Protein AF-A0A927CLG9-F1 (afdb_monomer_lite)

InterPro domains:
  IPR026856 Sialidase family [PTHR10628] (38-112)
  IPR036278 Sialidase superfamily [SSF50939] (54-115)

pLDDT: mean 79.3, std 21.01, range [38.53, 98.62]

Structure (mmCIF, N/CA/C/O backbone):
data_AF-A0A927CLG9-F1
#
_entry.id   AF-A0A927CLG9-F1
#
loop_
_atom_site.group_PDB
_atom_site.id
_atom_site.type_symbol
_atom_site.label_atom_id
_atom_site.label_alt_id
_atom_site.label_comp_id
_atom_site.label_asym_id
_atom_site.label_entity_id
_atom_site.label_seq_id
_atom_site.pdbx_PDB_ins_code
_atom_site.Cartn_x
_atom_site.Cartn_y
_atom_site.Cartn_z
_atom_site.occupancy
_atom_site.B_iso_or_equiv
_atom_site.auth_seq_id
_atom_site.auth_comp_id
_atom_site.auth_asym_id
_atom_site.auth_atom_id
_atom_site.pdbx_PDB_model_num
ATOM 1 N N . MET A 1 1 ? -37.127 68.352 60.823 1.00 38.53 1 MET A N 1
ATOM 2 C CA . MET A 1 1 ? -37.820 68.175 59.520 1.00 38.53 1 MET A CA 1
ATOM 3 C C . MET A 1 1 ? -36.868 68.545 58.379 1.00 38.53 1 MET A C 1
ATOM 5 O O . MET A 1 1 ? -35.923 69.267 58.642 1.00 38.53 1 MET A O 1
ATOM 9 N N . ARG A 1 2 ? -37.118 68.005 57.171 1.00 39.59 2 ARG A N 1
ATOM 10 C CA . ARG A 1 2 ? -36.753 68.461 55.796 1.00 39.59 2 ARG A CA 1
ATOM 11 C C . ARG A 1 2 ? -36.002 69.812 55.651 1.00 39.59 2 ARG A C 1
ATOM 13 O O . ARG A 1 2 ? -36.396 70.752 56.320 1.00 39.59 2 ARG A O 1
ATOM 20 N N . LYS A 1 3 ? -35.111 70.063 54.672 1.00 47.66 3 LYS A N 1
ATOM 21 C CA . LYS A 1 3 ? -34.346 69.300 53.632 1.00 47.66 3 LYS A CA 1
ATOM 22 C C . LYS A 1 3 ? -33.576 70.360 52.785 1.00 47.66 3 LYS A C 1
ATOM 24 O O . LYS A 1 3 ? -34.066 71.479 52.739 1.00 47.66 3 LYS A O 1
ATOM 29 N N . PHE A 1 4 ? -32.548 69.965 52.002 1.00 43.84 4 PHE A N 1
ATOM 30 C CA . PHE A 1 4 ? -31.912 70.755 50.896 1.00 43.84 4 PHE A CA 1
ATOM 31 C C . PHE A 1 4 ? -31.158 72.031 51.375 1.00 43.84 4 PHE A C 1
ATOM 33 O O . PHE A 1 4 ? -31.550 72.615 52.369 1.00 43.84 4 PHE A O 1
ATOM 40 N N . ASN A 1 5 ? -30.068 72.574 50.812 1.00 40.22 5 ASN A N 1
ATOM 41 C CA . ASN A 1 5 ? -29.237 72.467 49.588 1.00 40.22 5 ASN A CA 1
ATOM 42 C C . ASN A 1 5 ? -27.776 72.868 50.008 1.00 40.22 5 ASN A C 1
ATOM 44 O O . ASN A 1 5 ? -27.640 73.464 51.070 1.00 40.22 5 ASN A O 1
ATOM 48 N N . LYS A 1 6 ? -26.649 72.709 49.284 1.00 44.19 6 LYS A N 1
ATOM 49 C CA . LYS A 1 6 ? -26.209 71.956 48.080 1.00 44.19 6 LYS A CA 1
ATOM 50 C C . LYS A 1 6 ? -24.657 72.041 47.969 1.00 44.19 6 LYS A C 1
ATOM 52 O O . LYS A 1 6 ? -24.066 72.921 48.570 1.00 44.19 6 LYS A O 1
ATOM 57 N N . PHE A 1 7 ? -24.063 71.189 47.119 1.00 50.28 7 PHE A N 1
ATOM 58 C CA . PHE A 1 7 ? -22.895 71.443 46.238 1.00 50.28 7 PHE A CA 1
ATOM 59 C C . PHE A 1 7 ? -21.643 72.142 46.821 1.00 50.28 7 PHE A C 1
ATOM 61 O O . PHE A 1 7 ? -21.621 73.358 46.940 1.00 50.28 7 PHE A O 1
ATOM 68 N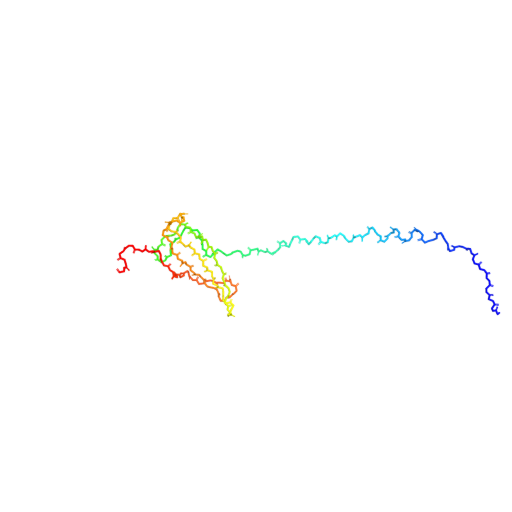 N . ILE A 1 8 ? -20.551 71.379 46.967 1.00 51.00 8 ILE A N 1
ATOM 69 C CA . ILE A 1 8 ? -19.190 71.614 46.419 1.00 51.00 8 ILE A CA 1
ATOM 70 C C . ILE A 1 8 ? -18.394 70.326 46.717 1.00 51.00 8 ILE A C 1
ATOM 72 O O . ILE A 1 8 ? -18.436 69.842 47.843 1.00 51.00 8 ILE A O 1
ATOM 76 N N . GLY A 1 9 ? -17.719 69.731 45.722 1.00 46.75 9 GLY A N 1
ATOM 77 C CA . GLY A 1 9 ? -16.825 68.571 45.937 1.00 46.75 9 GLY A CA 1
ATOM 78 C C . GLY A 1 9 ? -16.910 67.419 44.922 1.00 46.75 9 GLY A C 1
ATOM 79 O O . GLY A 1 9 ? -15.962 66.649 44.800 1.00 46.75 9 GLY A O 1
ATOM 80 N N . LEU A 1 10 ? -17.986 67.307 44.136 1.00 50.78 10 LEU A N 1
ATOM 81 C CA . LEU A 1 10 ? -18.175 66.207 43.172 1.00 50.78 10 LEU A CA 1
ATOM 82 C C . LEU A 1 10 ? -17.682 66.564 41.753 1.00 50.78 10 LEU A C 1
ATOM 84 O O . LEU A 1 10 ? -18.475 66.535 40.821 1.00 50.78 10 LEU A O 1
ATOM 88 N N . PHE A 1 11 ? -16.406 66.934 41.574 1.00 49.03 11 PHE A N 1
ATOM 89 C CA . PHE A 1 11 ? -15.848 67.119 40.213 1.00 49.03 11 PHE A CA 1
ATOM 90 C C . PHE A 1 11 ? -14.342 66.844 40.016 1.00 49.03 11 PHE A C 1
ATOM 92 O O . PHE A 1 11 ? -13.876 66.906 38.885 1.00 49.03 11 PHE A O 1
ATOM 99 N N . VAL A 1 12 ? -13.577 66.489 41.060 1.00 49.66 12 VAL A N 1
ATOM 100 C CA . VAL A 1 12 ? -12.130 66.171 40.923 1.00 49.66 12 VAL A CA 1
ATOM 101 C C . VAL A 1 12 ? -11.831 64.666 41.065 1.00 49.66 12 VAL A C 1
ATOM 103 O O . VAL A 1 12 ? -10.839 64.177 40.537 1.00 49.66 12 VAL A O 1
ATOM 106 N N . GLY A 1 13 ? -12.712 63.889 41.708 1.00 44.31 13 GLY A N 1
ATOM 107 C CA . GLY A 1 13 ? -12.462 62.473 42.027 1.00 44.31 13 GLY A CA 1
ATOM 108 C C . GLY A 1 13 ? -12.680 61.446 40.903 1.00 44.31 13 GLY A C 1
ATOM 109 O O . GLY A 1 13 ? -12.385 60.274 41.106 1.00 44.31 13 GLY A O 1
ATOM 110 N N . ILE A 1 14 ? -13.207 61.837 39.736 1.00 51.50 14 ILE A N 1
ATOM 111 C CA . ILE A 1 14 ? -13.642 60.880 38.692 1.00 51.50 14 ILE A CA 1
ATOM 112 C C . ILE A 1 14 ? -12.556 60.613 37.626 1.00 51.50 14 ILE A C 1
ATOM 114 O O . ILE A 1 14 ? -12.546 59.546 37.018 1.00 51.50 14 ILE A O 1
ATOM 118 N N . CYS A 1 15 ? -11.574 61.506 37.451 1.00 43.88 15 CYS A N 1
ATOM 119 C CA . CYS A 1 15 ? -10.563 61.375 36.387 1.00 43.88 15 CYS A CA 1
ATOM 120 C C . CYS A 1 15 ? -9.356 60.465 36.704 1.00 43.88 15 CYS A C 1
ATOM 122 O O . CYS A 1 15 ? -8.560 60.220 35.804 1.00 43.88 15 CYS A O 1
ATOM 124 N N . MET A 1 16 ? -9.201 59.942 37.931 1.00 45.69 16 MET A N 1
ATOM 125 C CA . MET A 1 16 ? -8.090 59.026 38.285 1.00 45.69 16 MET A CA 1
ATOM 126 C C . MET A 1 16 ? -8.500 57.562 38.530 1.00 45.69 16 MET A C 1
ATOM 128 O O . MET A 1 16 ? -7.630 56.711 38.702 1.00 45.69 16 MET A O 1
ATOM 132 N N . LEU A 1 17 ? -9.799 57.238 38.505 1.00 46.75 17 LEU A N 1
ATOM 133 C CA . LEU A 1 17 ? -10.285 55.859 38.691 1.00 46.75 17 LEU A CA 1
ATOM 134 C C . LEU A 1 17 ? -10.550 55.103 37.378 1.00 46.75 17 LEU A C 1
ATOM 136 O O . LEU A 1 17 ? -10.682 53.884 37.398 1.00 46.75 17 LEU A O 1
ATOM 140 N N . ILE A 1 18 ? -10.583 55.793 36.233 1.00 49.56 18 ILE A N 1
ATOM 141 C CA . ILE A 1 18 ? -10.852 55.176 34.918 1.00 49.56 18 ILE A CA 1
ATOM 142 C C . ILE A 1 18 ? -9.550 54.757 34.201 1.00 49.56 18 ILE A C 1
ATOM 144 O O . ILE A 1 18 ? -9.560 53.85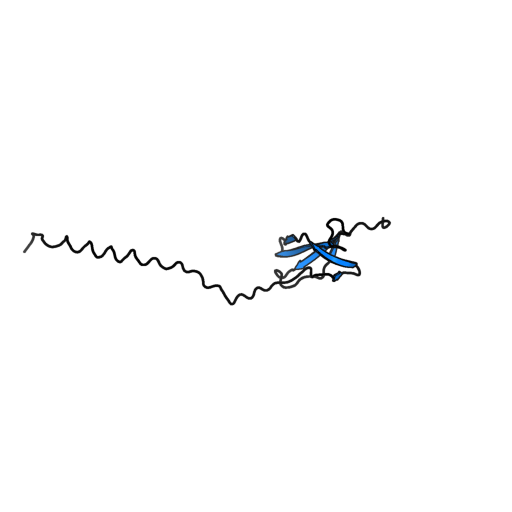3 33.369 1.00 49.56 18 ILE A O 1
ATOM 148 N N . THR A 1 19 ? -8.400 55.333 34.564 1.00 46.19 19 THR A N 1
ATOM 149 C CA . THR A 1 19 ? -7.097 55.051 33.930 1.00 46.19 19 THR A CA 1
ATOM 150 C C . THR A 1 19 ? -6.413 53.761 34.393 1.00 46.19 19 THR A C 1
ATOM 152 O O . THR A 1 19 ? -5.500 53.301 33.716 1.00 46.19 19 THR A O 1
ATOM 155 N N . HIS A 1 20 ? -6.859 53.132 35.486 1.00 43.31 20 HIS A N 1
ATOM 156 C CA . HIS A 1 20 ? -6.270 51.878 35.988 1.00 43.31 20 HIS A CA 1
ATOM 157 C C . HIS A 1 20 ? -6.961 50.596 35.485 1.00 43.31 20 HIS A C 1
ATOM 159 O O . HIS A 1 20 ? -6.437 49.508 35.701 1.00 43.31 20 HIS A O 1
ATOM 165 N N . PHE A 1 21 ? -8.093 50.695 34.776 1.00 48.41 21 PHE A N 1
ATOM 166 C CA . PHE A 1 21 ? -8.820 49.523 34.256 1.00 48.41 21 PHE A CA 1
ATOM 167 C C . PHE A 1 21 ? -8.462 49.123 32.811 1.00 48.41 21 PHE A C 1
ATOM 169 O O . PHE A 1 21 ? -8.907 48.078 32.347 1.00 48.41 21 PHE A O 1
ATOM 176 N N . TYR A 1 22 ? -7.634 49.907 32.110 1.00 43.53 22 TYR A N 1
ATOM 177 C CA . TYR A 1 22 ? -7.277 49.682 30.696 1.00 43.53 22 TYR A CA 1
ATOM 178 C C . TYR A 1 22 ? -5.827 49.213 30.461 1.00 43.53 22 TYR A C 1
ATOM 180 O O . TYR A 1 22 ? -5.363 49.204 29.325 1.00 43.53 22 TYR A O 1
ATOM 188 N N . ALA A 1 23 ? -5.113 48.796 31.513 1.00 49.97 23 ALA A N 1
ATOM 189 C CA . ALA A 1 23 ? -3.719 48.333 31.428 1.00 49.97 23 ALA A CA 1
ATOM 190 C C . ALA A 1 23 ? -3.508 46.865 31.853 1.00 49.97 23 ALA A C 1
ATOM 192 O O . ALA A 1 23 ? -2.370 46.415 31.951 1.00 49.97 23 ALA A O 1
ATOM 193 N N . PHE A 1 24 ? -4.585 46.100 32.057 1.00 54.56 24 PHE A N 1
ATOM 194 C CA . PHE A 1 24 ? -4.517 44.640 32.144 1.00 54.56 24 PHE A CA 1
ATOM 195 C C . PHE A 1 24 ? -5.382 44.023 31.045 1.00 54.56 24 PHE A C 1
ATOM 197 O O . PHE A 1 24 ? -6.446 43.457 31.294 1.00 54.56 24 PHE A O 1
ATOM 204 N N . SER A 1 25 ? -4.893 44.105 29.801 1.00 53.31 25 SER A N 1
ATOM 205 C CA . SER A 1 25 ? -5.177 42.996 28.891 1.00 53.31 25 SER A CA 1
ATOM 206 C C . SER A 1 25 ? -4.680 41.742 29.607 1.00 53.31 25 SER A C 1
ATOM 208 O O . SER A 1 25 ? -3.512 41.739 30.013 1.00 53.31 25 SER A O 1
ATOM 210 N N . PRO A 1 26 ? -5.484 40.675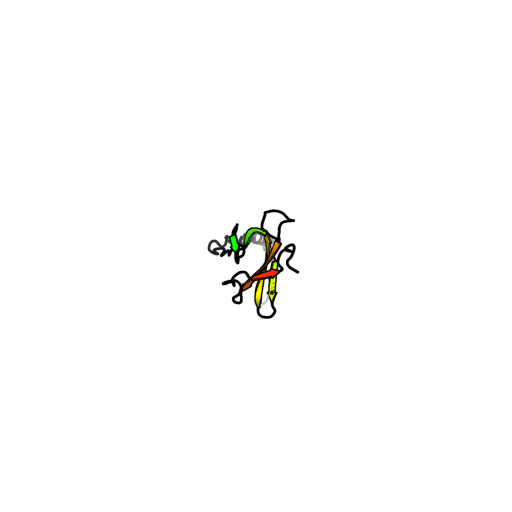 29.755 1.00 54.69 26 PRO A N 1
ATOM 211 C CA . PRO A 1 26 ? -4.868 39.385 29.987 1.00 54.69 26 PRO A CA 1
ATOM 212 C C . PRO A 1 26 ? -3.859 39.198 28.853 1.00 54.69 26 PRO A C 1
ATOM 214 O O . PRO A 1 26 ? -4.177 39.462 27.685 1.00 54.69 26 PRO A O 1
ATOM 217 N N . ALA A 1 27 ? -2.628 38.813 29.189 1.00 59.31 27 ALA A N 1
ATOM 218 C CA . ALA A 1 27 ? -1.734 38.289 28.173 1.00 59.31 27 ALA A CA 1
ATOM 219 C C . ALA A 1 27 ? -2.528 37.211 27.431 1.00 59.31 27 ALA A C 1
ATOM 221 O O . ALA A 1 27 ? -3.203 36.401 28.078 1.00 59.31 27 ALA A O 1
ATOM 222 N N . LYS A 1 28 ? -2.518 37.242 26.092 1.00 49.72 28 LYS A N 1
ATOM 223 C CA . LYS A 1 28 ? -3.097 36.149 25.311 1.00 49.72 28 LYS A CA 1
ATOM 224 C C . LYS A 1 28 ? -2.504 34.880 25.902 1.00 49.72 28 LYS A C 1
ATOM 226 O O . LYS A 1 28 ? -1.282 34.774 25.951 1.00 49.72 28 LYS A O 1
ATOM 231 N N . ALA A 1 29 ? -3.358 33.994 26.415 1.00 58.34 29 ALA A N 1
ATOM 232 C CA . ALA A 1 29 ? -2.921 32.716 26.944 1.00 58.34 29 ALA A CA 1
ATOM 233 C C . ALA A 1 29 ? -2.396 31.920 25.751 1.00 58.34 29 ALA A C 1
AT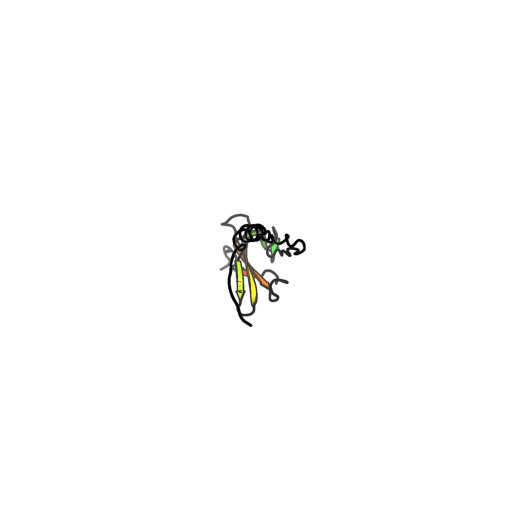OM 235 O O . ALA A 1 29 ? -3.138 31.221 25.062 1.00 58.34 29 ALA A O 1
ATOM 236 N N . GLU A 1 30 ? -1.124 32.146 25.444 1.00 57.88 30 GLU A N 1
ATOM 237 C CA . GLU A 1 30 ? -0.337 31.343 24.542 1.00 57.88 30 GLU A CA 1
ATOM 238 C C . GLU A 1 30 ? -0.294 29.984 25.214 1.00 57.88 30 GLU A C 1
ATOM 240 O O . GLU A 1 30 ? 0.349 29.807 26.250 1.00 57.88 30 GLU A O 1
ATOM 245 N N . ALA A 1 31 ? -1.148 29.087 24.715 1.00 60.12 31 ALA A N 1
ATOM 246 C CA . ALA A 1 31 ? -1.276 27.753 25.257 1.00 60.12 31 ALA A CA 1
ATOM 247 C C . ALA A 1 31 ? 0.131 27.168 25.295 1.00 60.12 31 ALA A C 1
ATOM 249 O O . ALA A 1 31 ? 0.784 27.087 24.251 1.00 60.12 31 ALA A O 1
ATOM 250 N N . ALA A 1 32 ? 0.602 26.831 26.499 1.00 60.75 32 ALA A N 1
ATOM 251 C CA . ALA A 1 32 ? 1.893 26.187 26.654 1.00 60.75 32 ALA A CA 1
ATOM 252 C C . ALA A 1 32 ? 1.939 25.009 25.669 1.00 60.75 32 ALA A C 1
ATOM 254 O O . ALA A 1 32 ? 0.929 24.299 25.562 1.00 60.75 32 ALA A O 1
ATOM 255 N N . PRO A 1 33 ? 3.040 24.822 24.916 1.00 55.12 33 PRO A N 1
ATOM 256 C CA . PRO A 1 33 ? 3.141 23.695 24.004 1.00 55.12 33 PRO A CA 1
ATOM 257 C C . PRO A 1 33 ? 2.838 22.435 24.811 1.00 55.12 33 PRO A C 1
ATOM 259 O O . PRO A 1 33 ? 3.477 22.191 25.832 1.00 55.12 33 PRO A O 1
ATOM 262 N N . ASN A 1 34 ? 1.801 21.705 24.397 1.00 58.41 34 ASN A N 1
ATOM 263 C CA . ASN A 1 34 ? 1.309 20.527 25.101 1.00 58.41 34 ASN A CA 1
ATOM 264 C C . ASN A 1 34 ? 2.361 19.420 24.955 1.00 58.41 34 ASN A C 1
ATOM 266 O O . ASN A 1 34 ? 2.320 18.641 24.004 1.00 58.41 34 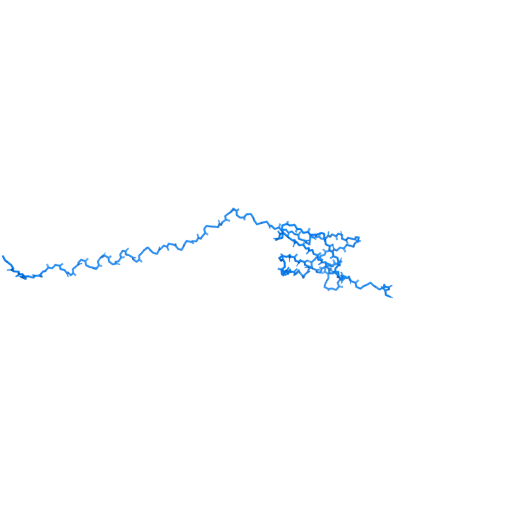ASN A O 1
ATOM 270 N N . SER A 1 35 ? 3.350 19.431 25.850 1.00 60.16 35 SER A N 1
ATOM 271 C CA . SER A 1 35 ? 4.635 18.735 25.711 1.00 60.16 35 SER A CA 1
ATOM 272 C C . SER A 1 35 ? 4.542 17.215 25.781 1.00 60.16 35 SER A C 1
ATOM 274 O O . SER A 1 35 ? 5.522 16.532 25.498 1.00 60.16 35 SER A O 1
ATOM 276 N N . ASP A 1 36 ? 3.368 16.699 26.141 1.00 65.00 36 ASP A N 1
ATOM 277 C CA . ASP A 1 36 ? 3.181 15.316 26.572 1.00 65.00 36 ASP A CA 1
ATOM 278 C C . ASP A 1 36 ? 2.301 14.516 25.587 1.00 65.00 36 ASP A C 1
ATOM 280 O O . ASP A 1 36 ? 2.024 13.336 25.803 1.00 65.00 36 ASP A O 1
ATOM 284 N N . GLN A 1 37 ? 1.863 15.130 24.479 1.00 63.78 37 GLN A N 1
ATOM 285 C CA . GLN A 1 37 ? 1.251 14.404 23.361 1.00 63.78 37 GLN A CA 1
ATOM 286 C C . GLN A 1 37 ? 2.353 13.762 22.511 1.00 63.78 37 GLN A C 1
ATOM 288 O O . GLN A 1 37 ? 2.856 14.365 21.565 1.00 63.78 37 GLN A O 1
ATOM 293 N N . VAL A 1 38 ? 2.727 12.527 22.848 1.00 73.00 38 VAL A N 1
ATOM 294 C CA . VAL A 1 38 ? 3.578 11.702 21.980 1.00 73.00 38 VAL A CA 1
ATOM 295 C C . VAL A 1 38 ? 2.847 11.484 20.654 1.00 73.00 38 VAL A C 1
ATOM 297 O O . VAL A 1 38 ? 1.809 10.824 20.616 1.00 73.00 38 VAL A O 1
ATOM 300 N N . GLU A 1 39 ? 3.385 12.033 19.565 1.00 76.69 39 GLU A N 1
ATOM 301 C CA . GLU A 1 39 ? 2.852 11.822 18.220 1.00 76.69 39 GLU A CA 1
ATOM 302 C C . GLU A 1 39 ? 3.101 10.369 17.788 1.00 76.69 39 GLU A C 1
ATOM 304 O O . GLU A 1 39 ? 4.191 9.995 17.348 1.00 76.69 39 GLU A O 1
ATOM 309 N N . VAL A 1 40 ? 2.081 9.523 17.946 1.00 78.38 40 VAL A N 1
ATOM 310 C CA . VAL A 1 40 ? 2.118 8.124 17.506 1.00 78.38 40 VAL A CA 1
ATOM 311 C C . VAL A 1 40 ? 1.935 8.083 15.990 1.00 78.38 40 VAL A C 1
ATOM 313 O O . VAL A 1 40 ? 0.818 8.033 15.477 1.00 78.38 40 VAL A O 1
ATOM 316 N N . SER A 1 41 ? 3.052 8.108 15.265 1.00 84.69 41 SER A N 1
ATOM 317 C CA . SER A 1 41 ? 3.082 7.882 13.820 1.00 84.69 41 SER A CA 1
ATOM 318 C C . SER A 1 41 ? 3.162 6.384 13.502 1.00 84.69 41 SER A C 1
ATOM 320 O O . SER A 1 41 ? 3.859 5.623 14.170 1.00 84.69 41 SER A O 1
ATOM 322 N N . THR A 1 42 ? 2.427 5.951 12.475 1.00 89.00 42 THR A N 1
ATOM 323 C CA . THR A 1 42 ? 2.460 4.576 11.952 1.00 89.00 42 THR A CA 1
ATOM 324 C C . THR A 1 42 ? 2.787 4.626 10.467 1.00 89.00 42 THR A C 1
ATOM 326 O O . THR A 1 42 ? 2.068 5.263 9.699 1.00 89.00 42 THR A O 1
ATOM 329 N N . ASP A 1 43 ? 3.861 3.952 10.059 1.00 91.81 43 ASP A N 1
ATOM 330 C CA . ASP A 1 43 ? 4.209 3.793 8.648 1.00 91.81 43 ASP A CA 1
ATOM 331 C C . ASP A 1 43 ? 3.458 2.587 8.062 1.00 91.81 43 ASP A C 1
ATOM 333 O O . ASP A 1 43 ? 3.669 1.446 8.476 1.00 91.81 43 ASP A O 1
ATOM 337 N N . LEU A 1 44 ? 2.547 2.851 7.122 1.00 92.75 44 LEU A N 1
ATOM 338 C CA . LEU A 1 44 ? 1.761 1.818 6.439 1.00 92.75 44 LEU A CA 1
ATOM 339 C C . LEU A 1 44 ? 2.520 1.208 5.254 1.00 92.75 44 LEU A C 1
ATOM 341 O O . LEU A 1 44 ? 2.365 0.028 4.951 1.00 92.75 44 LEU A O 1
ATOM 345 N N . PHE A 1 45 ? 3.347 2.007 4.581 1.00 90.62 45 PHE A N 1
ATOM 346 C CA . PHE A 1 45 ? 3.992 1.654 3.319 1.00 90.62 45 PHE A CA 1
ATOM 347 C C . PHE A 1 45 ? 5.485 1.973 3.410 1.00 90.62 45 PHE A C 1
ATOM 349 O O . PHE A 1 45 ? 6.003 2.872 2.744 1.00 90.62 45 PHE A O 1
ATOM 356 N N . ALA A 1 46 ? 6.151 1.200 4.270 1.00 80.06 46 ALA A N 1
ATOM 357 C CA . ALA A 1 46 ? 7.558 1.356 4.607 1.00 80.06 46 ALA A CA 1
ATOM 358 C C . ALA A 1 46 ? 8.491 1.303 3.389 1.00 80.06 46 ALA A C 1
ATOM 360 O O . ALA A 1 46 ? 8.176 0.731 2.348 1.00 80.06 46 ALA A O 1
ATOM 361 N N . GLN A 1 47 ? 9.687 1.875 3.538 1.00 79.75 47 GLN A N 1
ATOM 362 C CA . GLN A 1 47 ? 10.709 1.920 2.486 1.00 79.75 47 GLN A CA 1
ATOM 363 C C . GLN A 1 47 ? 11.083 0.524 1.939 1.00 79.75 47 GLN A C 1
ATOM 365 O O . GLN A 1 47 ? 10.976 -0.472 2.649 1.00 79.75 47 GLN A O 1
ATOM 370 N N . LYS A 1 48 ? 11.564 0.490 0.681 1.00 94.12 48 LYS A N 1
ATOM 371 C CA . LYS A 1 48 ? 12.176 -0.646 -0.053 1.00 94.12 48 LYS A CA 1
ATOM 372 C C . LYS A 1 48 ? 11.883 -2.043 0.522 1.00 94.12 48 LYS A C 1
ATOM 374 O O . LYS A 1 48 ? 12.642 -2.553 1.344 1.00 94.12 48 LYS A O 1
ATOM 379 N N . THR A 1 49 ? 10.818 -2.690 0.052 1.00 94.94 49 THR A N 1
ATOM 380 C CA . THR A 1 49 ? 10.341 -3.967 0.613 1.00 94.94 49 THR A CA 1
ATOM 381 C C . THR A 1 49 ? 9.846 -4.942 -0.459 1.00 94.94 49 THR A C 1
ATOM 383 O O . THR A 1 49 ? 9.657 -4.579 -1.619 1.00 94.94 49 THR A O 1
ATOM 386 N N . THR A 1 50 ? 9.647 -6.205 -0.079 1.00 94.06 50 THR A N 1
ATOM 387 C CA . THR A 1 50 ? 9.094 -7.258 -0.943 1.00 94.06 50 THR A CA 1
ATOM 388 C C . THR A 1 50 ? 7.746 -7.715 -0.401 1.00 94.06 50 THR A C 1
ATOM 390 O O . THR A 1 50 ? 7.668 -8.209 0.720 1.00 94.06 50 THR A O 1
ATOM 393 N N . ILE A 1 51 ? 6.688 -7.593 -1.205 1.00 92.12 51 ILE A N 1
ATOM 394 C CA . ILE A 1 51 ? 5.326 -8.011 -0.845 1.00 92.12 51 ILE A CA 1
ATOM 395 C C . ILE A 1 51 ? 4.883 -9.073 -1.852 1.00 92.12 51 ILE A C 1
ATOM 397 O O . ILE A 1 51 ? 4.949 -8.856 -3.061 1.00 92.12 51 ILE A O 1
ATOM 401 N N . ASN A 1 52 ? 4.457 -10.238 -1.353 1.00 90.19 52 ASN A N 1
ATOM 402 C CA . ASN A 1 52 ? 4.016 -11.387 -2.158 1.00 90.19 52 ASN A CA 1
ATOM 403 C C . ASN A 1 52 ? 5.010 -11.785 -3.273 1.00 90.19 52 ASN A C 1
ATOM 405 O O . ASN A 1 52 ? 4.617 -12.097 -4.393 1.00 90.19 52 ASN A O 1
ATOM 409 N N . GLY A 1 53 ? 6.314 -11.743 -2.968 1.00 91.50 53 GLY A N 1
ATOM 410 C CA . GLY A 1 53 ? 7.392 -12.104 -3.899 1.00 91.50 53 GLY A CA 1
ATOM 411 C C . GLY A 1 53 ? 7.789 -11.020 -4.910 1.00 91.50 53 GLY A C 1
ATOM 412 O O . GLY A 1 53 ? 8.720 -11.240 -5.680 1.00 91.50 53 GLY A O 1
ATOM 413 N N . ARG A 1 54 ? 7.142 -9.846 -4.902 1.00 92.69 54 ARG A N 1
ATOM 414 C CA . ARG A 1 54 ? 7.481 -8.705 -5.767 1.00 92.69 54 ARG A CA 1
ATOM 415 C C . ARG A 1 54 ? 8.177 -7.606 -4.968 1.00 92.69 54 ARG A C 1
ATOM 417 O O . ARG A 1 54 ? 7.689 -7.211 -3.912 1.00 92.69 54 ARG A O 1
ATOM 424 N N . TYR A 1 55 ? 9.324 -7.147 -5.464 1.00 95.62 55 TYR A N 1
ATOM 425 C CA . TYR A 1 55 ? 10.116 -6.075 -4.860 1.00 95.62 55 TYR A CA 1
ATOM 426 C C . TYR A 1 55 ? 9.614 -4.694 -5.303 1.00 95.62 55 TYR A C 1
ATOM 428 O O . TYR A 1 55 ? 9.352 -4.480 -6.488 1.00 95.62 55 TYR A O 1
ATOM 436 N N . TYR A 1 56 ? 9.544 -3.759 -4.358 1.00 96.44 56 TYR A N 1
ATOM 437 C CA . TYR A 1 56 ? 9.187 -2.361 -4.576 1.00 96.44 56 TYR A CA 1
ATOM 438 C C . TYR A 1 56 ? 10.261 -1.457 -3.981 1.00 96.44 56 TYR A C 1
ATOM 440 O O . TYR A 1 56 ? 10.727 -1.683 -2.864 1.00 96.44 56 TYR A O 1
ATOM 448 N N . GLU A 1 57 ? 10.636 -0.415 -4.716 1.00 96.88 57 GLU A N 1
ATOM 449 C CA . GLU A 1 57 ? 11.636 0.558 -4.283 1.00 96.88 57 GLU A CA 1
ATOM 450 C C . GLU A 1 57 ? 11.010 1.772 -3.582 1.00 96.88 57 GLU A C 1
ATOM 452 O O . GLU A 1 57 ? 11.613 2.331 -2.664 1.00 96.88 57 GLU A O 1
ATOM 457 N N . ILE A 1 58 ? 9.811 2.192 -3.995 1.00 96.56 58 ILE A N 1
ATOM 458 C CA . ILE A 1 58 ? 9.139 3.362 -3.425 1.00 96.56 58 ILE A CA 1
ATOM 459 C C . ILE A 1 58 ? 7.616 3.210 -3.451 1.00 96.56 58 ILE A C 1
ATOM 461 O O . ILE A 1 58 ? 7.052 2.595 -4.357 1.00 96.56 58 ILE A O 1
ATOM 465 N N . PHE A 1 59 ? 6.964 3.833 -2.473 1.00 96.81 59 PHE A N 1
ATOM 466 C CA . PHE A 1 59 ? 5.515 3.984 -2.399 1.00 96.81 59 PHE A CA 1
ATOM 467 C C . PHE A 1 59 ? 5.166 5.464 -2.565 1.00 96.81 59 PHE A C 1
ATOM 469 O O . PHE A 1 59 ? 5.782 6.328 -1.937 1.00 96.81 59 PHE A O 1
ATOM 476 N N . ARG A 1 60 ? 4.231 5.781 -3.463 1.00 96.44 60 ARG A N 1
ATOM 477 C CA . ARG A 1 60 ? 3.837 7.163 -3.790 1.00 96.44 60 ARG A CA 1
ATOM 478 C C . ARG A 1 60 ? 2.327 7.291 -3.971 1.00 96.44 60 ARG A C 1
ATOM 480 O O . ARG A 1 60 ? 1.601 6.306 -3.946 1.00 96.44 60 ARG A O 1
ATOM 487 N N . ILE A 1 61 ? 1.881 8.538 -4.127 1.00 97.19 61 ILE A N 1
ATOM 488 C CA . ILE A 1 61 ? 0.480 8.924 -4.349 1.00 97.19 61 ILE A CA 1
ATOM 489 C C . ILE A 1 61 ? -0.450 8.271 -3.299 1.00 97.19 61 ILE A C 1
ATOM 491 O O . ILE A 1 61 ? -1.338 7.493 -3.646 1.00 97.19 61 ILE A O 1
ATOM 495 N N . PRO A 1 62 ? -0.206 8.518 -1.994 1.00 97.31 62 PRO A N 1
ATOM 496 C CA . PRO A 1 62 ? -1.023 7.937 -0.941 1.00 97.31 62 PRO A CA 1
ATOM 497 C C . PRO A 1 62 ? -2.428 8.541 -0.962 1.00 97.31 62 PRO A C 1
ATOM 499 O O . PRO A 1 62 ? -2.599 9.750 -1.138 1.00 97.31 62 PRO A O 1
ATOM 502 N N . GLY A 1 63 ? -3.428 7.708 -0.703 1.00 97.62 63 GLY A N 1
ATOM 503 C CA . GLY A 1 63 ? -4.791 8.146 -0.439 1.00 97.62 63 GLY A CA 1
ATOM 504 C C . GLY A 1 63 ? -5.408 7.350 0.702 1.00 97.62 63 GLY A C 1
ATOM 505 O O . GLY A 1 63 ? -5.049 6.198 0.945 1.00 97.62 63 GLY A O 1
ATOM 506 N N . ILE A 1 64 ? -6.342 7.973 1.415 1.00 98.12 64 ILE A N 1
ATOM 507 C CA . ILE A 1 64 ? -7.090 7.344 2.502 1.00 98.12 64 ILE A CA 1
ATOM 508 C C . ILE A 1 64 ? -8.562 7.739 2.409 1.00 98.12 64 ILE A C 1
ATOM 510 O O . ILE A 1 64 ? -8.885 8.886 2.098 1.00 98.12 64 ILE A O 1
ATOM 514 N N . ILE A 1 65 ? -9.452 6.783 2.658 1.00 98.00 65 ILE A N 1
ATOM 515 C CA . ILE A 1 65 ? -10.901 6.994 2.728 1.00 98.00 65 ILE A CA 1
ATOM 516 C C . ILE A 1 65 ? -11.474 6.336 3.984 1.00 98.00 65 ILE A C 1
ATOM 518 O O . ILE A 1 65 ? -10.936 5.344 4.477 1.00 98.00 65 ILE A O 1
ATOM 522 N N . VAL A 1 66 ? -12.586 6.886 4.469 1.00 98.50 66 VAL A N 1
ATOM 523 C CA . VAL A 1 66 ? -13.396 6.317 5.552 1.00 98.50 66 VAL A CA 1
ATOM 524 C C . VAL A 1 66 ? -14.707 5.827 4.945 1.00 98.50 66 VAL A C 1
ATOM 526 O O . VAL A 1 66 ? -15.368 6.562 4.209 1.00 98.50 66 VAL A O 1
ATOM 529 N N . THR A 1 67 ? -15.074 4.580 5.213 1.00 98.19 67 THR A N 1
ATOM 530 C CA . THR A 1 67 ? -16.355 3.988 4.802 1.00 98.19 67 THR A CA 1
ATOM 531 C C . THR A 1 67 ? -17.496 4.414 5.737 1.00 98.19 67 THR A C 1
ATOM 533 O O . THR A 1 67 ? -17.280 4.974 6.810 1.00 98.19 67 THR A O 1
ATOM 536 N N . HIS A 1 68 ? -18.740 4.086 5.374 1.00 98.06 68 HIS A N 1
ATOM 537 C CA . HIS A 1 68 ? -19.901 4.316 6.246 1.00 98.06 68 HIS A CA 1
ATOM 538 C C . HIS A 1 68 ? -19.831 3.537 7.580 1.00 98.06 68 HIS A C 1
ATOM 540 O O . HIS A 1 68 ? -20.401 3.976 8.574 1.00 98.06 68 HIS A O 1
ATOM 546 N N . ASP A 1 69 ? -19.156 2.384 7.626 1.00 97.31 69 ASP A N 1
ATOM 547 C CA . ASP A 1 69 ? -18.985 1.588 8.855 1.00 97.31 69 ASP A CA 1
ATOM 548 C C . ASP A 1 69 ? -17.758 1.997 9.698 1.00 97.31 69 ASP A C 1
ATOM 550 O O . ASP A 1 69 ? -17.441 1.334 10.682 1.00 97.31 69 ASP A O 1
ATOM 554 N N . GLY A 1 70 ? -17.088 3.103 9.349 1.00 97.94 70 GLY A N 1
ATOM 555 C CA . GLY A 1 70 ? -15.927 3.634 10.076 1.00 97.94 70 GLY A CA 1
ATOM 556 C C . GLY A 1 70 ? -14.593 2.972 9.717 1.00 97.94 70 GLY A C 1
ATOM 557 O O . GLY A 1 70 ? -13.550 3.379 10.224 1.00 97.94 70 GLY A O 1
ATOM 558 N N . THR A 1 71 ? -14.600 1.988 8.819 1.00 98.56 71 THR A N 1
ATOM 559 C CA . THR A 1 71 ? -13.388 1.343 8.311 1.00 98.56 71 THR A CA 1
ATOM 560 C C . THR A 1 71 ? -12.515 2.341 7.544 1.00 98.56 71 THR A C 1
ATOM 562 O O . THR A 1 71 ? -12.968 3.003 6.607 1.00 98.56 71 THR A O 1
ATOM 565 N N . LEU A 1 72 ? -11.230 2.408 7.896 1.00 98.62 72 LEU A N 1
ATOM 566 C CA . LEU A 1 72 ? -10.227 3.150 7.136 1.00 98.62 72 LEU A CA 1
ATOM 567 C C . LEU A 1 72 ? -9.662 2.261 6.029 1.00 98.62 72 LEU A C 1
ATOM 569 O O . LEU A 1 72 ? -9.264 1.122 6.282 1.00 98.62 72 LEU A O 1
ATOM 573 N N . ILE A 1 73 ? -9.573 2.795 4.815 1.00 98.25 73 ILE A N 1
ATOM 574 C CA . ILE A 1 73 ? -8.905 2.155 3.679 1.00 98.25 73 ILE A CA 1
ATOM 575 C C . ILE A 1 73 ? -7.804 3.099 3.203 1.00 98.25 73 ILE A C 1
ATOM 577 O O . ILE A 1 73 ? -8.100 4.188 2.712 1.00 98.25 73 ILE A O 1
ATOM 581 N N . ALA A 1 74 ? -6.548 2.677 3.337 1.00 98.19 74 ALA A N 1
ATOM 582 C CA . ALA A 1 74 ? -5.378 3.389 2.833 1.00 98.19 74 ALA A CA 1
ATOM 583 C C . ALA A 1 74 ? -4.834 2.677 1.590 1.00 98.19 74 ALA A C 1
ATOM 585 O O . ALA A 1 74 ? -4.781 1.447 1.557 1.00 98.19 74 ALA A O 1
ATOM 586 N N . TYR A 1 75 ? -4.423 3.431 0.574 1.00 97.94 75 TYR A N 1
ATOM 587 C CA . TYR A 1 75 ? -3.849 2.896 -0.661 1.00 97.94 75 TYR A CA 1
ATOM 588 C C . TYR A 1 75 ? -2.658 3.728 -1.145 1.00 97.94 75 TYR A C 1
ATOM 590 O O . TYR A 1 75 ? -2.493 4.884 -0.751 1.00 97.94 75 TYR A O 1
ATOM 598 N N . CYS A 1 76 ? -1.835 3.136 -2.009 1.00 97.75 76 CYS A N 1
ATOM 599 C CA . CYS A 1 76 ? -0.730 3.816 -2.681 1.00 97.75 76 CYS A CA 1
ATOM 600 C C . CYS A 1 76 ? -0.366 3.149 -4.020 1.00 97.75 76 CYS A C 1
ATOM 602 O O . CYS A 1 76 ? -0.751 2.009 -4.302 1.00 97.75 76 CYS A O 1
ATOM 604 N N . GLU A 1 77 ? 0.429 3.859 -4.818 1.00 97.44 77 GLU A N 1
ATOM 605 C CA . GLU A 1 77 ? 1.211 3.292 -5.913 1.00 97.44 77 GLU A CA 1
ATOM 606 C C . GLU A 1 77 ? 2.487 2.648 -5.360 1.00 97.44 77 GLU A C 1
ATOM 608 O O . GLU A 1 77 ? 3.384 3.347 -4.878 1.00 97.44 77 GLU A O 1
ATOM 613 N N . ALA A 1 78 ? 2.594 1.326 -5.466 1.00 97.06 78 ALA A N 1
ATOM 614 C CA . ALA A 1 78 ? 3.790 0.565 -5.137 1.00 97.06 78 ALA A CA 1
ATOM 615 C C . ALA A 1 78 ? 4.631 0.358 -6.400 1.00 97.06 78 ALA A C 1
ATOM 617 O O . ALA A 1 78 ? 4.210 -0.323 -7.339 1.00 97.06 78 ALA A O 1
ATOM 618 N N . ARG A 1 79 ? 5.824 0.958 -6.436 1.00 96.75 79 ARG A N 1
ATOM 619 C CA . ARG A 1 79 ? 6.632 1.065 -7.655 1.00 96.75 79 ARG A CA 1
ATOM 620 C C . ARG A 1 79 ? 7.908 0.236 -7.574 1.00 96.75 79 ARG A C 1
ATOM 622 O O . ARG A 1 79 ? 8.627 0.291 -6.576 1.00 96.75 79 ARG A O 1
ATOM 629 N N . THR A 1 80 ? 8.230 -0.498 -8.638 1.00 95.81 80 THR A N 1
ATOM 630 C CA . THR A 1 80 ? 9.455 -1.326 -8.702 1.00 95.81 80 THR A CA 1
ATOM 631 C C . THR A 1 80 ? 10.748 -0.509 -8.775 1.00 95.81 80 THR A C 1
ATOM 633 O O . THR A 1 80 ? 11.803 -1.003 -8.384 1.00 95.81 80 THR A O 1
ATOM 636 N N . THR A 1 81 ? 10.666 0.745 -9.231 1.00 96.12 81 THR A N 1
ATOM 637 C CA . THR A 1 81 ? 11.757 1.735 -9.246 1.00 96.12 81 THR A CA 1
ATOM 638 C C . THR A 1 81 ? 11.224 3.114 -8.844 1.00 96.12 81 THR A C 1
ATOM 640 O O . THR A 1 81 ? 10.013 3.309 -8.735 1.00 96.12 81 THR A O 1
ATOM 643 N N . THR A 1 82 ? 12.099 4.105 -8.673 1.00 96.00 82 THR A N 1
ATOM 644 C CA . THR A 1 82 ? 11.710 5.492 -8.335 1.00 96.00 82 THR A CA 1
ATOM 645 C C . THR A 1 82 ? 10.933 6.258 -9.423 1.00 96.00 82 THR A C 1
ATOM 647 O O . THR A 1 82 ? 10.417 7.342 -9.146 1.00 96.00 82 THR A O 1
ATOM 650 N N . SER A 1 83 ? 10.824 5.722 -10.644 1.00 96.31 83 SER A N 1
ATOM 651 C CA . SER A 1 83 ? 10.204 6.391 -11.800 1.00 96.31 83 SER A CA 1
ATOM 652 C C . SER A 1 83 ? 8.681 6.576 -11.670 1.00 96.31 83 SER A C 1
ATOM 654 O O . SER A 1 83 ? 7.996 5.766 -11.046 1.00 96.31 83 SER A O 1
ATOM 656 N N . ASP A 1 84 ? 8.126 7.612 -12.312 1.00 95.94 84 ASP A N 1
ATOM 657 C CA . ASP A 1 84 ? 6.678 7.738 -12.593 1.00 95.94 84 ASP A CA 1
ATOM 658 C C . ASP A 1 84 ? 6.189 6.764 -13.682 1.00 95.94 84 ASP A C 1
ATOM 660 O O . ASP A 1 84 ? 4.990 6.559 -13.829 1.00 95.94 84 ASP A O 1
ATOM 664 N N . TRP A 1 85 ? 7.116 6.115 -14.392 1.00 95.12 85 TRP A N 1
ATOM 665 C CA . TRP A 1 85 ? 6.861 5.119 -15.441 1.00 95.12 85 TRP A CA 1
ATOM 666 C C . TRP A 1 85 ? 7.382 3.722 -15.071 1.00 95.12 85 TRP A C 1
ATOM 668 O O . TRP A 1 85 ? 7.731 2.933 -15.946 1.00 95.12 85 TRP A O 1
ATOM 678 N N . ALA A 1 86 ? 7.528 3.442 -13.774 1.00 94.69 86 ALA A N 1
ATOM 679 C CA . ALA A 1 86 ? 7.863 2.104 -13.295 1.00 94.69 86 ALA A CA 1
ATOM 680 C C . ALA A 1 86 ? 6.715 1.115 -13.573 1.00 94.69 86 ALA A C 1
ATOM 682 O O . ALA A 1 86 ? 5.595 1.517 -13.891 1.00 94.69 86 ALA A O 1
ATOM 683 N N . ASP A 1 87 ? 6.955 -0.175 -13.338 1.00 95.38 87 ASP A N 1
ATOM 684 C CA . ASP A 1 87 ? 5.835 -1.066 -13.052 1.00 95.38 87 ASP A CA 1
ATOM 685 C C . ASP A 1 87 ? 5.194 -0.612 -11.728 1.00 95.38 87 ASP A C 1
ATOM 687 O O . ASP A 1 87 ? 5.863 -0.580 -10.687 1.00 95.38 87 ASP A O 1
ATOM 691 N N . ILE A 1 88 ? 3.907 -0.269 -11.781 1.00 96.19 88 ILE A N 1
ATOM 692 C CA . ILE A 1 88 ? 3.123 0.233 -10.650 1.00 96.19 88 ILE A CA 1
ATOM 693 C C . ILE A 1 88 ? 2.011 -0.767 -10.328 1.00 96.19 88 ILE A C 1
ATOM 695 O O . ILE A 1 88 ? 1.100 -0.968 -11.131 1.00 96.19 88 ILE A O 1
ATOM 699 N N . ASP A 1 89 ? 2.069 -1.353 -9.135 1.00 96.62 89 ASP A N 1
ATOM 700 C CA . ASP A 1 89 ? 0.947 -2.084 -8.545 1.00 96.62 89 ASP A CA 1
ATOM 701 C C . ASP A 1 89 ? 0.190 -1.134 -7.598 1.00 96.62 89 ASP A C 1
ATOM 703 O O . ASP A 1 89 ? 0.798 -0.309 -6.915 1.00 96.62 89 ASP A O 1
ATOM 707 N N . ILE A 1 90 ? -1.137 -1.250 -7.519 1.00 97.31 90 ILE A N 1
ATOM 708 C CA . ILE A 1 90 ? -1.934 -0.524 -6.521 1.00 97.31 90 ILE A CA 1
ATOM 709 C C . ILE A 1 90 ? -2.103 -1.418 -5.299 1.00 97.31 90 ILE A C 1
ATOM 711 O O . ILE A 1 90 ? -2.732 -2.478 -5.385 1.00 97.31 90 ILE A O 1
ATOM 715 N N . LEU A 1 91 ? -1.563 -0.987 -4.159 1.00 97.06 91 LEU A N 1
ATOM 716 C CA . LEU A 1 91 ? -1.703 -1.690 -2.884 1.00 97.06 91 LEU A CA 1
ATOM 717 C C . LEU A 1 91 ? -2.715 -0.998 -1.977 1.00 97.06 91 LEU A C 1
ATOM 719 O O . LEU A 1 91 ? -2.882 0.218 -2.028 1.00 97.06 91 LEU A O 1
ATOM 723 N N . MET A 1 92 ? -3.363 -1.788 -1.124 1.00 97.56 92 MET A N 1
ATOM 724 C CA . MET A 1 92 ? -4.340 -1.325 -0.146 1.00 97.56 92 MET A CA 1
ATOM 725 C C . MET A 1 92 ? -4.164 -2.033 1.199 1.00 97.56 92 MET A C 1
ATOM 727 O O . MET A 1 92 ? -3.856 -3.224 1.253 1.00 97.56 92 MET A O 1
ATOM 731 N N . MET A 1 93 ? -4.379 -1.293 2.283 1.00 97.69 93 MET A N 1
ATOM 732 C CA . MET A 1 93 ? -4.448 -1.784 3.658 1.00 97.69 93 MET A CA 1
ATOM 733 C C . MET A 1 93 ? -5.709 -1.238 4.324 1.00 97.69 93 MET A C 1
ATOM 735 O O . MET A 1 93 ? -6.199 -0.160 3.975 1.00 97.69 93 MET A O 1
ATOM 739 N N . ARG A 1 94 ? -6.235 -1.981 5.298 1.00 98.19 94 ARG A N 1
ATOM 740 C CA . ARG A 1 94 ? -7.503 -1.662 5.954 1.00 98.19 94 ARG A CA 1
ATOM 741 C C . ARG A 1 94 ? -7.387 -1.716 7.472 1.00 98.19 94 ARG A C 1
ATOM 743 O O . ARG A 1 94 ? -6.825 -2.676 7.994 1.00 98.19 94 ARG A O 1
ATOM 750 N N . SER A 1 95 ? -7.976 -0.741 8.156 1.00 98.44 95 SER A N 1
ATOM 751 C CA . SER A 1 95 ? -8.153 -0.730 9.612 1.00 98.44 95 SER A CA 1
ATOM 752 C C . SER A 1 95 ? -9.640 -0.678 9.956 1.00 98.44 95 SER A C 1
ATOM 754 O O . SER A 1 95 ? -10.388 0.114 9.385 1.00 98.44 95 SER A O 1
ATOM 756 N N . THR A 1 96 ? -10.064 -1.510 10.905 1.00 98.44 96 THR A N 1
ATOM 757 C CA . THR A 1 96 ? -11.431 -1.539 11.463 1.00 98.44 96 THR A CA 1
ATOM 758 C C . THR A 1 96 ? -11.473 -1.042 12.913 1.00 98.44 96 THR A C 1
ATOM 760 O O . THR A 1 96 ? -12.431 -1.303 13.632 1.00 98.44 96 THR A O 1
ATOM 763 N N . ASP A 1 97 ? -10.410 -0.372 13.368 1.00 97.38 97 ASP A N 1
ATOM 764 C CA . ASP A 1 97 ? -10.187 0.037 14.759 1.00 97.38 97 ASP A CA 1
ATOM 765 C C . ASP A 1 97 ? -9.642 1.475 14.869 1.00 97.38 97 ASP A C 1
ATOM 767 O O . ASP A 1 97 ? -8.851 1.793 15.756 1.00 97.38 97 ASP A O 1
ATOM 771 N N . ASN A 1 98 ? -10.093 2.359 13.970 1.00 95.00 98 ASN A N 1
ATOM 772 C CA . ASN A 1 98 ? -9.699 3.774 13.882 1.00 95.00 98 ASN A CA 1
ATOM 773 C C . ASN A 1 98 ? -8.192 4.009 13.644 1.00 95.00 98 ASN A C 1
ATOM 775 O O . ASN A 1 98 ? -7.643 5.025 14.065 1.00 95.00 98 ASN A O 1
ATOM 779 N N . GLY A 1 99 ? -7.525 3.090 12.943 1.00 95.25 99 GLY A 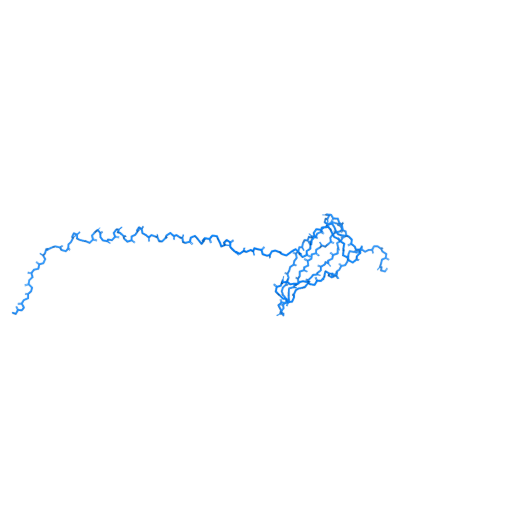N 1
ATOM 780 C CA . GLY A 1 99 ? -6.125 3.211 12.530 1.00 95.25 99 GLY A CA 1
ATOM 781 C C . GLY A 1 99 ? -5.106 2.630 13.510 1.00 95.25 99 GLY A C 1
ATOM 782 O O . GLY A 1 99 ? -3.912 2.780 13.258 1.00 95.25 99 GLY A O 1
ATOM 783 N N . GLN A 1 100 ? -5.547 1.967 14.586 1.00 94.50 100 GLN A N 1
ATOM 784 C CA . GLN A 1 100 ? -4.657 1.351 15.581 1.00 94.50 100 GLN A CA 1
ATOM 785 C C . GLN A 1 100 ? -3.942 0.111 15.030 1.00 94.50 100 GLN A C 1
ATOM 787 O O . GLN A 1 100 ? -2.753 -0.077 15.283 1.00 94.50 100 GLN A O 1
ATOM 792 N N . THR A 1 101 ? -4.639 -0.727 14.258 1.00 95.88 101 THR A N 1
ATOM 793 C CA . THR A 1 101 ? -4.055 -1.870 13.552 1.00 95.88 101 THR A CA 1
ATOM 794 C C . THR A 1 101 ? -4.516 -1.916 12.101 1.00 95.88 101 THR A C 1
ATOM 796 O O . THR A 1 101 ? -5.589 -1.430 11.741 1.00 95.88 101 THR A O 1
ATOM 799 N N . TRP A 1 102 ? -3.677 -2.496 11.243 1.00 97.44 102 TRP A N 1
ATOM 800 C CA . TRP A 1 102 ? -3.900 -2.544 9.803 1.00 97.44 102 TRP A CA 1
ATOM 801 C C . TRP A 1 102 ? -3.702 -3.959 9.267 1.00 97.44 102 TRP A C 1
ATOM 803 O O . TRP A 1 102 ? -2.834 -4.703 9.725 1.00 97.44 102 TRP A O 1
ATOM 813 N N . SER A 1 103 ? -4.507 -4.332 8.273 1.00 97.06 103 SER A N 1
ATOM 814 C CA . SER A 1 103 ? -4.343 -5.585 7.540 1.00 97.06 103 SER A CA 1
ATOM 815 C C . SER A 1 103 ? -2.998 -5.643 6.814 1.00 97.06 103 SER A C 1
ATOM 817 O O . SER A 1 103 ? -2.438 -4.613 6.442 1.00 97.06 103 SER A O 1
ATOM 819 N N . ALA A 1 104 ? -2.540 -6.854 6.486 1.00 95.44 104 ALA A N 1
ATOM 820 C CA . ALA A 1 104 ? -1.481 -7.019 5.494 1.00 95.44 104 ALA A CA 1
ATOM 821 C C . ALA A 1 104 ? -1.859 -6.320 4.161 1.00 95.44 104 ALA A C 1
ATOM 823 O O . ALA A 1 104 ? -3.053 -6.267 3.831 1.00 95.44 104 ALA A O 1
ATOM 824 N N . PRO A 1 105 ? -0.882 -5.804 3.387 1.00 95.06 105 PRO A N 1
ATOM 825 C CA . PRO A 1 105 ? -1.151 -5.186 2.094 1.00 95.06 105 PRO A CA 1
ATOM 826 C C . PRO A 1 105 ? -1.753 -6.182 1.097 1.00 95.06 105 PRO A C 1
ATOM 828 O O . PRO A 1 105 ? -1.207 -7.264 0.870 1.00 95.06 105 PRO A O 1
ATOM 831 N N . VAL A 1 106 ? -2.851 -5.790 0.454 1.00 95.31 106 VAL A N 1
ATOM 832 C CA . VAL A 1 106 ? -3.460 -6.523 -0.663 1.00 95.31 106 VAL A CA 1
ATOM 833 C C . VAL A 1 106 ? -3.253 -5.765 -1.967 1.00 95.31 106 VAL A C 1
ATOM 835 O O . VAL A 1 106 ? -3.287 -4.535 -1.992 1.00 95.31 106 VAL A O 1
ATOM 838 N N . LYS A 1 107 ? -3.053 -6.497 -3.064 1.00 94.50 107 LYS A N 1
ATOM 839 C CA . LYS A 1 107 ? -2.952 -5.907 -4.399 1.00 94.50 107 LYS A CA 1
ATOM 840 C C . LYS A 1 107 ? -4.354 -5.721 -4.985 1.00 94.50 107 LYS A C 1
ATOM 842 O O . LYS A 1 107 ? -5.091 -6.696 -5.102 1.00 94.50 107 LYS A O 1
ATOM 847 N N . LEU A 1 108 ? -4.718 -4.488 -5.336 1.00 92.69 108 LEU A N 1
ATOM 848 C CA . LEU A 1 108 ? -5.993 -4.160 -5.988 1.00 92.69 108 LEU A CA 1
ATOM 849 C C . LEU A 1 108 ? -5.908 -4.285 -7.512 1.00 92.69 108 LEU A C 1
ATOM 851 O O . LEU A 1 108 ? -6.823 -4.801 -8.147 1.00 92.69 108 LEU A O 1
ATOM 855 N N . VAL A 1 109 ? -4.812 -3.790 -8.086 1.00 90.62 109 VAL A N 1
ATOM 856 C CA . VAL A 1 109 ? -4.518 -3.798 -9.524 1.00 90.62 109 VAL A CA 1
ATOM 857 C C . VAL A 1 109 ? -3.023 -4.043 -9.683 1.00 90.62 109 VAL A C 1
ATOM 859 O O . VAL A 1 109 ? -2.234 -3.538 -8.885 1.00 90.62 109 VAL A O 1
ATOM 862 N N . GLU A 1 110 ? -2.630 -4.811 -10.695 1.00 86.88 110 GLU A N 1
ATOM 863 C CA . GLU A 1 110 ? -1.222 -5.052 -11.013 1.00 86.88 110 GLU A CA 1
ATOM 864 C C . GLU A 1 110 ? -0.757 -4.349 -12.280 1.00 86.88 110 GLU A C 1
ATOM 866 O O . GLU A 1 110 ? -1.534 -4.135 -13.215 1.00 86.88 110 GLU A O 1
ATOM 871 N N . ALA A 1 111 ? 0.537 -4.033 -12.306 1.00 85.31 111 ALA A N 1
ATOM 872 C CA . ALA A 1 111 ? 1.236 -3.568 -13.485 1.00 85.31 111 ALA A CA 1
ATOM 873 C C . ALA A 1 111 ? 1.078 -4.579 -14.624 1.00 85.31 111 ALA A C 1
ATOM 875 O O . ALA A 1 111 ? 1.292 -5.781 -14.441 1.00 85.31 111 ALA A O 1
ATOM 876 N N . TYR A 1 112 ? 0.757 -4.083 -15.819 1.00 83.69 112 TYR A N 1
ATOM 877 C CA . TYR A 1 112 ? 0.633 -4.909 -17.015 1.00 83.69 112 TYR A CA 1
ATOM 878 C C . TYR A 1 112 ? 1.895 -5.754 -17.244 1.00 83.69 112 TYR A C 1
ATOM 880 O O . TYR A 1 112 ? 2.987 -5.216 -17.410 1.00 83.69 112 TYR A O 1
ATOM 888 N N . GLN A 1 113 ? 1.729 -7.077 -17.292 1.00 75.81 113 GLN A N 1
ATOM 889 C CA . GLN A 1 113 ? 2.796 -8.011 -17.636 1.00 75.81 113 GLN A CA 1
ATOM 890 C C . GLN A 1 113 ? 2.627 -8.449 -19.103 1.00 75.81 113 GLN A C 1
ATOM 892 O O . GLN A 1 113 ? 1.556 -8.939 -19.475 1.00 75.81 113 GLN A O 1
ATOM 897 N N . PRO A 1 114 ? 3.642 -8.287 -19.971 1.00 76.12 114 PRO A N 1
ATOM 898 C CA . PRO A 1 114 ? 3.569 -8.779 -21.342 1.00 76.12 114 PRO A CA 1
ATOM 899 C C . PRO A 1 114 ? 3.369 -10.302 -21.393 1.00 76.12 114 PRO A C 1
ATOM 901 O O . PRO A 1 114 ? 4.158 -11.053 -20.825 1.00 76.12 114 PRO A O 1
ATOM 904 N N . GLY A 1 115 ? 2.339 -10.759 -22.112 1.00 70.94 115 GLY A N 1
ATOM 905 C CA . GLY A 1 115 ? 2.089 -12.188 -22.356 1.00 70.94 115 GLY A CA 1
ATOM 906 C C . GLY A 1 115 ? 1.197 -12.912 -21.338 1.00 70.94 115 GLY A C 1
ATOM 907 O O . GLY A 1 115 ? 1.151 -14.137 -21.368 1.00 70.94 115 GLY A O 1
ATOM 908 N N . THR A 1 116 ? 0.482 -12.199 -20.457 1.00 65.62 116 THR A N 1
ATOM 909 C CA . THR A 1 116 ? -0.410 -12.797 -19.435 1.00 65.62 116 THR A CA 1
ATOM 910 C C . THR A 1 116 ? -1.916 -12.623 -19.716 1.00 65.62 116 THR A C 1
ATOM 912 O O . THR A 1 116 ? -2.717 -12.513 -18.786 1.00 65.62 116 THR A O 1
ATOM 915 N N . ARG A 1 117 ? -2.323 -12.596 -20.993 1.00 54.62 117 ARG A N 1
ATOM 916 C CA . ARG A 1 117 ? -3.732 -12.587 -21.437 1.00 54.62 117 ARG A CA 1
ATOM 917 C C . ARG A 1 117 ? -3.945 -13.507 -22.632 1.00 54.62 117 ARG A C 1
ATOM 919 O O . ARG A 1 117 ? -3.043 -13.514 -23.497 1.00 54.62 117 ARG A O 1
#

Secondary structure (DSSP, 8-state):
-------SSTTSSSTTSSTTSSS-PPPP--PPP-TT-------SS-SSEEETTEEESEEEEEEEEE-TTS-EEEEEEEESSSSTTS-EEEEEEEESSTTSS-PPPEEEE-PPPTT--

Radius of gyration: 34.28 Å; chains: 1; bounding box: 50×85×82 Å

Foldseek 3Di:
DDDDDDDDDPDPPPVPPVVVPPPDPPDPPPPDPPVPPDPDDDDPDDAFDADPNATFHDWDDKDWDADPLRKIKIKTWGFNDPDPPGFTWIWIWIDNPNPPDIDDIDTPGGGDDPPPD

Organism: NCBI:txid2772299

Sequence (117 aa):
MRKFNKFIGLFVGICMLITHFYAFSPAKAEAAPNSDQVEVSTDLFAQKTTINGRYYEIFRIPGIIVTHDGTLIAYCEARTTTSDWADIDILMMRSTDNGQTWSAPVKLVEAYQPGTR